Protein AF-A0A5N5WUT6-F1 (afdb_monomer)

pLDDT: mean 79.4, std 15.6, range [29.5, 95.75]

Nearest PDB structures (foldseek):
  4n2p-assembly1_A  TM=3.613E-01  e=1.767E+00  Pyrococcus horikoshii OT3
  5mgh-assembly1_A  TM=3.127E-01  e=1.189E+00  Homo sapiens
  7cp6-assembly2_B  TM=3.798E-01  e=1.270E+00  Aspergillus fumigatus Z5
  8rlj-assembly1_A  TM=2.261E-01  e=4.420E-01  Pseudomonas aeruginosa

Secondary structure (DSSP, 8-state):
----------------SSHHHHHHHHHIIIII-PPPTT-S---TT--S------EEEEEEESS-GGG--EEEEEEEE--S-HHHHHHHHHHHHHHHHS---TT--SEEEEEEETTTTEEEEEEEEPPPS--SSHHHHHHHHHHHHTSPP------

Sequence (155 aa):
MLNEVSRLLSGGAYLFDTWANTLDYGNWTSDVYEVGVNQRPSQPLFQDAVRTIWLVIGACNFDPVEDHAVGRFQRWSYRHDARDVGYILRDVYPAIRDSPREQGPSASLLLHRPDEKGIAIQFAFRMAEAIDSSDDAHESLRRVERQVSLKVISR

Mean predicted aligned error: 8.25 Å

Radius of gyration: 17.03 Å; Cα contacts (8 Å, |Δi|>4): 163; chains: 1; bounding box: 47×40×39 Å

Organism: NCBI:txid41062

Solvent-accessible surface area (backbone atoms only — not comparable to full-atom values): 9994 Å² total; per-residue (Å²): 137,83,81,82,78,84,76,88,80,87,88,84,87,84,88,65,96,44,72,66,58,47,50,51,52,51,47,40,62,70,78,67,59,73,79,54,96,88,66,67,73,93,53,85,83,67,80,75,90,85,85,83,84,67,45,78,68,42,75,49,71,75,45,64,74,92,48,54,68,44,78,49,78,50,75,49,74,63,85,71,63,50,71,63,49,57,53,53,51,52,70,45,39,62,62,64,71,69,50,90,55,100,80,56,57,26,24,43,35,38,31,40,29,59,92,76,32,33,39,35,39,39,34,24,22,56,63,56,90,66,78,90,48,73,65,40,55,51,48,36,51,51,56,60,65,69,52,80,72,86,72,82,80,83,125

Foldseek 3Di:
DDPPPDADDDDDDDDDPDPVVLVVVLCCVPPPDDDPPPRDDPDPRHPDDDDDDWDWLDKDFPADPVQFDDKDKDKDADDDQLVVVSVVQNVCVVVVVPPDFPQDFRMKTWTADRVRRMTMMMTTHGQDPDDPDPVSVVVSVVVVVPTDDPDDPDD

Structure (mmCIF, N/CA/C/O backbone):
data_AF-A0A5N5WUT6-F1
#
_entry.id   AF-A0A5N5WUT6-F1
#
loop_
_atom_site.group_PDB
_atom_site.id
_atom_site.type_symbol
_atom_site.label_atom_id
_atom_site.label_alt_id
_atom_site.label_comp_id
_atom_site.label_asym_id
_atom_site.label_entity_id
_atom_site.label_seq_id
_atom_site.pdbx_PDB_ins_code
_atom_site.Cartn_x
_atom_site.Cartn_y
_atom_site.Cartn_z
_atom_site.occupancy
_atom_site.B_iso_or_equiv
_atom_site.auth_seq_id
_atom_site.auth_comp_id
_atom_site.auth_asym_id
_atom_site.auth_atom_id
_atom_site.pdbx_PDB_model_num
ATOM 1 N N . MET A 1 1 ? -2.150 26.011 5.969 1.00 29.50 1 MET A N 1
ATOM 2 C CA . MET A 1 1 ? -1.310 25.648 4.810 1.00 29.50 1 MET A CA 1
ATOM 3 C C . MET A 1 1 ? -0.389 24.534 5.294 1.00 29.50 1 MET A C 1
ATOM 5 O O . MET A 1 1 ? 0.491 24.812 6.094 1.00 29.50 1 MET A O 1
ATOM 9 N N . LEU A 1 2 ? -0.699 23.268 4.998 1.00 31.69 2 LEU A N 1
ATOM 10 C CA . LEU A 1 2 ? 0.157 22.141 5.390 1.00 31.69 2 LEU A CA 1
ATOM 11 C C . LEU A 1 2 ? 1.148 21.922 4.245 1.00 31.69 2 LEU A C 1
ATOM 13 O O . LEU A 1 2 ? 0.723 21.598 3.141 1.00 31.69 2 LEU A O 1
ATOM 17 N N . ASN A 1 3 ? 2.438 22.155 4.491 1.00 31.47 3 ASN A N 1
ATOM 18 C CA . ASN A 1 3 ? 3.492 21.783 3.550 1.00 31.47 3 ASN A CA 1
ATOM 19 C C . ASN A 1 3 ? 3.557 20.249 3.502 1.00 31.47 3 ASN A C 1
ATOM 21 O O . ASN A 1 3 ? 4.009 19.623 4.461 1.00 31.47 3 ASN A O 1
ATOM 25 N N . GLU A 1 4 ? 3.081 19.638 2.415 1.00 47.34 4 GLU A N 1
ATOM 26 C CA . GLU A 1 4 ? 3.360 18.230 2.122 1.00 47.34 4 GLU A CA 1
ATOM 27 C C . GLU A 1 4 ? 4.856 18.104 1.808 1.00 47.34 4 GLU A C 1
ATOM 29 O O . GLU A 1 4 ? 5.318 18.471 0.731 1.00 47.34 4 GLU A O 1
ATOM 34 N N . VAL A 1 5 ? 5.638 17.609 2.768 1.00 53.62 5 VAL A N 1
ATOM 35 C CA . VAL A 1 5 ? 7.010 17.173 2.495 1.00 53.62 5 VAL A CA 1
ATOM 36 C C . VAL A 1 5 ? 6.913 15.792 1.854 1.00 53.62 5 VAL A C 1
ATOM 38 O O . VAL A 1 5 ? 6.770 14.789 2.558 1.00 53.62 5 VAL A O 1
ATOM 41 N N . SER A 1 6 ? 6.949 15.745 0.521 1.00 63.47 6 SER A N 1
ATOM 42 C CA . SER A 1 6 ? 7.122 14.490 -0.215 1.00 63.47 6 SER A CA 1
ATOM 43 C C . SER A 1 6 ? 8.478 13.890 0.157 1.00 63.47 6 SER A C 1
ATOM 45 O O . SER A 1 6 ? 9.495 14.586 0.158 1.00 63.47 6 SER A O 1
ATOM 47 N N . ARG A 1 7 ? 8.492 12.612 0.536 1.00 73.50 7 ARG A N 1
ATOM 48 C CA . ARG A 1 7 ? 9.720 11.859 0.804 1.00 73.50 7 ARG A CA 1
ATOM 49 C C . ARG A 1 7 ? 9.839 10.770 -0.244 1.00 73.50 7 ARG A C 1
ATOM 51 O O . ARG A 1 7 ? 8.913 9.979 -0.404 1.00 73.50 7 ARG A O 1
ATOM 58 N N . LEU A 1 8 ? 10.984 10.717 -0.912 1.00 74.38 8 LEU A N 1
ATOM 59 C CA . LEU A 1 8 ? 11.323 9.595 -1.775 1.00 74.38 8 LEU A CA 1
ATOM 60 C C . LEU A 1 8 ? 11.713 8.410 -0.895 1.00 74.38 8 LEU A C 1
ATOM 62 O O . LEU A 1 8 ? 12.535 8.541 0.011 1.00 74.38 8 LEU A O 1
ATOM 66 N N . LEU A 1 9 ? 11.097 7.264 -1.159 1.00 76.75 9 LEU A N 1
ATOM 67 C CA . LEU A 1 9 ? 11.392 5.992 -0.514 1.00 76.75 9 LEU A CA 1
ATOM 68 C C . LEU A 1 9 ? 11.699 4.974 -1.611 1.00 76.75 9 LEU A C 1
ATOM 70 O O . LEU A 1 9 ? 11.065 4.994 -2.664 1.00 76.75 9 LEU A O 1
ATOM 74 N N . SER A 1 10 ? 12.647 4.083 -1.343 1.00 78.69 10 SER A N 1
ATOM 75 C CA . SER A 1 10 ? 12.889 2.890 -2.150 1.00 78.69 10 SER A CA 1
ATOM 76 C C . SER A 1 10 ? 12.558 1.662 -1.311 1.00 78.69 10 SER A C 1
ATOM 78 O O . SER A 1 10 ? 12.827 1.636 -0.108 1.00 78.69 10 SER A O 1
ATOM 80 N N . GLY A 1 11 ? 11.924 0.668 -1.925 1.00 79.38 11 GLY A N 1
ATOM 81 C CA . GLY A 1 11 ? 11.446 -0.528 -1.244 1.00 79.38 11 GLY A CA 1
ATOM 82 C C . GLY A 1 11 ? 10.257 -1.155 -1.962 1.00 79.38 11 GLY A C 1
ATOM 83 O O . GLY A 1 11 ? 9.982 -0.846 -3.118 1.00 79.38 11 GLY A O 1
ATOM 84 N N . GLY A 1 12 ? 9.546 -2.030 -1.256 1.00 81.00 12 GLY A N 1
ATOM 85 C CA . GLY A 1 12 ? 8.368 -2.720 -1.774 1.00 81.00 12 GLY A CA 1
ATOM 86 C C . GLY A 1 12 ? 7.257 -2.807 -0.734 1.00 81.00 12 GLY A C 1
ATOM 87 O O . GLY A 1 12 ? 7.502 -2.688 0.468 1.00 81.00 12 GLY A O 1
ATOM 88 N N . ALA A 1 13 ? 6.036 -3.027 -1.212 1.00 85.06 13 ALA A N 1
ATOM 89 C CA . ALA A 1 13 ? 4.905 -3.433 -0.391 1.00 85.06 13 ALA A CA 1
ATOM 90 C C . ALA A 1 13 ? 4.601 -4.901 -0.694 1.00 85.06 13 ALA A C 1
ATOM 92 O O . ALA A 1 13 ? 4.519 -5.285 -1.859 1.00 85.06 13 ALA A O 1
ATOM 93 N N . TYR A 1 14 ? 4.443 -5.705 0.352 1.00 87.88 14 TYR A N 1
ATOM 94 C CA . TYR A 1 14 ? 4.203 -7.139 0.238 1.00 87.88 14 TYR A CA 1
ATOM 95 C C . TYR A 1 14 ? 2.831 -7.462 0.816 1.00 87.88 14 TYR A C 1
ATOM 97 O O . TYR A 1 14 ? 2.473 -6.976 1.891 1.00 87.88 14 TYR A O 1
ATOM 105 N N . LEU A 1 15 ? 2.060 -8.256 0.077 1.00 89.69 15 LEU A N 1
ATOM 106 C CA . LEU A 1 15 ? 0.753 -8.733 0.501 1.00 89.69 15 LEU A CA 1
ATOM 107 C C . LEU A 1 15 ? 0.892 -10.131 1.086 1.00 89.69 15 LEU A C 1
ATOM 109 O O . LEU A 1 15 ? 1.530 -10.999 0.496 1.00 89.69 15 LEU A O 1
ATOM 113 N N . PHE A 1 16 ? 0.251 -10.331 2.229 1.00 92.19 16 PHE A N 1
ATOM 114 C CA . PHE A 1 16 ? 0.192 -11.610 2.915 1.00 92.19 16 PHE A CA 1
ATOM 115 C C . PHE A 1 16 ? -1.268 -12.024 3.065 1.00 92.19 16 PHE A C 1
ATOM 117 O O . PHE A 1 16 ? -2.163 -11.189 3.205 1.00 92.19 16 PHE A O 1
ATOM 124 N N . ASP A 1 17 ? -1.492 -13.327 3.027 1.00 91.56 17 ASP A N 1
ATOM 125 C CA . ASP A 1 17 ? -2.793 -13.973 3.178 1.00 91.56 17 ASP A CA 1
ATOM 126 C C . ASP A 1 17 ? -3.297 -13.969 4.630 1.00 91.56 17 ASP A C 1
ATOM 128 O O . ASP A 1 17 ? -4.504 -13.943 4.873 1.00 91.56 17 ASP A O 1
ATOM 132 N N . THR A 1 18 ? -2.383 -13.968 5.604 1.00 92.38 18 THR A N 1
ATOM 133 C CA . THR A 1 18 ? -2.707 -13.998 7.031 1.00 92.38 18 THR A CA 1
ATOM 134 C C . THR A 1 18 ? -1.968 -12.923 7.818 1.00 92.38 18 THR A C 1
ATOM 136 O O . THR A 1 18 ? -0.832 -12.558 7.522 1.00 92.38 18 THR A O 1
ATOM 139 N N . TRP A 1 19 ? -2.605 -12.452 8.895 1.00 90.75 19 TRP A N 1
ATOM 140 C CA . TRP A 1 19 ? -1.982 -11.516 9.833 1.00 90.75 19 TRP A CA 1
ATOM 141 C C . TRP A 1 19 ? -0.723 -12.094 10.488 1.00 90.75 19 TRP A C 1
ATOM 143 O O . TRP A 1 19 ? 0.251 -11.374 10.687 1.00 90.75 19 TRP A O 1
ATOM 153 N N . ALA A 1 20 ? -0.727 -13.398 10.782 1.00 93.88 20 ALA A N 1
ATOM 154 C CA . ALA A 1 20 ? 0.423 -14.085 11.357 1.00 93.88 20 ALA A CA 1
ATOM 155 C C . ALA A 1 20 ? 1.644 -14.013 10.428 1.00 93.88 20 ALA A C 1
ATOM 157 O O . ALA A 1 20 ? 2.717 -13.633 10.885 1.00 93.88 20 ALA A O 1
ATOM 158 N N . ASN A 1 21 ? 1.463 -14.271 9.128 1.00 94.81 21 ASN A N 1
ATOM 159 C CA . ASN A 1 21 ? 2.540 -14.171 8.139 1.00 94.81 21 ASN A CA 1
ATOM 160 C C . ASN A 1 21 ? 3.071 -12.736 8.017 1.00 94.81 21 ASN A C 1
ATOM 162 O O . ASN A 1 21 ? 4.279 -12.527 7.926 1.00 94.81 21 ASN A O 1
ATOM 166 N N . THR A 1 22 ? 2.188 -11.736 8.086 1.00 92.81 22 THR A N 1
ATOM 167 C CA . THR A 1 22 ? 2.598 -10.326 8.098 1.00 92.81 22 THR A CA 1
ATOM 168 C C . THR A 1 22 ? 3.460 -9.983 9.313 1.00 92.81 22 THR A C 1
ATOM 170 O O . THR A 1 22 ? 4.469 -9.290 9.177 1.00 92.81 22 THR A O 1
ATOM 173 N N . LEU A 1 23 ? 3.067 -10.447 10.505 1.00 91.75 23 LEU A N 1
ATOM 174 C CA . LEU A 1 23 ? 3.825 -10.215 11.735 1.00 91.75 23 LEU A CA 1
ATOM 175 C C . LEU A 1 23 ? 5.170 -10.941 11.717 1.00 91.75 23 LEU A C 1
ATOM 177 O O . LEU A 1 23 ? 6.175 -10.345 12.095 1.00 91.75 23 LEU A O 1
ATOM 181 N N . ASP A 1 24 ? 5.195 -12.188 11.248 1.00 93.12 24 ASP A N 1
ATOM 182 C CA . ASP A 1 24 ? 6.419 -12.981 11.143 1.00 93.12 24 ASP A CA 1
ATOM 183 C C . ASP A 1 24 ? 7.425 -12.326 10.188 1.00 93.12 24 ASP A C 1
ATOM 185 O O . ASP A 1 24 ? 8.574 -12.085 10.558 1.00 93.12 24 ASP A O 1
ATOM 189 N N . TYR A 1 25 ? 6.973 -11.898 9.005 1.00 90.81 25 TYR A N 1
ATOM 190 C CA . TYR A 1 25 ? 7.821 -11.159 8.072 1.00 90.81 25 TYR A CA 1
ATOM 191 C C . TYR A 1 25 ? 8.273 -9.801 8.634 1.00 90.81 25 TYR A C 1
ATOM 193 O O . TYR A 1 25 ? 9.421 -9.386 8.448 1.00 90.81 25 TYR A O 1
ATOM 201 N N . GLY A 1 26 ? 7.393 -9.099 9.353 1.00 88.62 26 GLY A N 1
ATOM 202 C CA . GLY A 1 26 ? 7.724 -7.852 10.043 1.00 88.62 26 GLY A CA 1
ATOM 203 C C . GLY A 1 26 ? 8.832 -8.027 11.085 1.00 88.62 26 GLY A C 1
ATOM 204 O O . GLY A 1 26 ? 9.782 -7.242 11.102 1.00 88.62 26 GLY A O 1
ATOM 205 N N . ASN A 1 27 ? 8.741 -9.078 11.900 1.00 89.25 27 ASN A N 1
ATOM 206 C CA . ASN A 1 27 ? 9.753 -9.457 12.884 1.00 89.25 27 ASN A CA 1
ATOM 207 C C . ASN A 1 27 ? 11.063 -9.868 12.200 1.00 89.25 27 ASN A C 1
ATOM 209 O O . ASN A 1 27 ? 12.126 -9.335 12.511 1.00 89.25 27 ASN A O 1
ATOM 213 N N . TRP A 1 28 ? 10.993 -10.739 11.189 1.00 88.19 28 TRP A N 1
ATOM 214 C CA . TRP A 1 28 ? 12.172 -11.160 10.437 1.00 88.19 28 TRP A CA 1
ATOM 215 C C . TRP A 1 28 ? 12.906 -9.966 9.823 1.00 88.19 28 TRP A C 1
ATOM 217 O O . TRP A 1 28 ? 14.107 -9.809 10.024 1.00 88.19 28 TRP A O 1
ATOM 227 N N . THR A 1 29 ? 12.193 -9.073 9.132 1.00 83.19 29 THR A N 1
ATOM 228 C CA . THR A 1 29 ? 12.821 -7.900 8.510 1.00 83.19 29 THR A CA 1
ATOM 229 C C . THR A 1 29 ? 13.381 -6.904 9.521 1.00 83.19 29 THR A C 1
ATOM 231 O O . THR A 1 29 ? 14.303 -6.174 9.161 1.00 83.19 29 THR A O 1
ATOM 234 N N . SER A 1 30 ? 12.841 -6.834 10.741 1.00 82.44 30 SER A N 1
ATOM 235 C CA . SER A 1 30 ? 13.238 -5.841 11.749 1.00 82.44 30 SER A CA 1
ATOM 236 C C . SER A 1 30 ? 14.374 -6.309 12.646 1.00 82.44 30 SER A C 1
ATOM 238 O O . SER A 1 30 ? 15.281 -5.521 12.907 1.00 82.44 30 SER A O 1
ATOM 240 N N . ASP A 1 31 ? 14.335 -7.574 13.058 1.00 81.38 31 ASP A N 1
ATOM 241 C CA . ASP A 1 31 ? 15.152 -8.082 14.161 1.00 81.38 31 ASP A CA 1
ATOM 242 C C . ASP A 1 31 ? 16.120 -9.194 13.737 1.00 81.38 31 ASP A C 1
ATOM 244 O O . ASP A 1 31 ? 17.080 -9.474 14.450 1.00 81.38 31 ASP A O 1
ATOM 248 N N . VAL A 1 32 ? 15.886 -9.832 12.585 1.00 81.06 32 VAL A N 1
ATOM 249 C CA . VAL A 1 32 ? 16.673 -10.994 12.128 1.00 81.06 32 VAL A CA 1
ATOM 250 C C . VAL A 1 32 ? 17.468 -10.685 10.862 1.00 81.06 32 VAL A C 1
ATOM 252 O O . VAL A 1 32 ? 18.590 -11.158 10.693 1.00 81.06 32 VAL A O 1
ATOM 255 N N . TYR A 1 33 ? 16.888 -9.917 9.943 1.00 74.94 33 TYR A N 1
ATOM 256 C CA . TYR A 1 33 ? 17.490 -9.641 8.650 1.00 74.94 33 TYR A CA 1
ATOM 257 C C . TYR A 1 33 ? 18.601 -8.594 8.759 1.00 74.94 33 TYR A C 1
ATOM 259 O O . TYR A 1 33 ? 18.353 -7.398 8.932 1.00 74.94 33 TYR A O 1
ATOM 267 N N . GLU A 1 34 ? 19.836 -9.044 8.562 1.00 69.06 34 GLU A N 1
ATOM 268 C CA . GLU A 1 34 ? 21.005 -8.183 8.438 1.00 69.06 34 GLU A CA 1
ATOM 269 C C . GLU A 1 34 ? 21.382 -8.001 6.964 1.00 69.06 34 GLU A C 1
ATOM 271 O O . GLU A 1 34 ? 21.617 -8.961 6.228 1.00 69.06 34 GLU A O 1
ATOM 276 N N . VAL A 1 35 ? 21.484 -6.746 6.518 1.00 64.50 35 VAL A N 1
ATOM 277 C CA . VAL A 1 35 ? 22.086 -6.442 5.214 1.00 64.50 35 VAL A CA 1
ATOM 278 C C . VAL A 1 35 ? 23.596 -6.584 5.370 1.00 64.50 35 VAL A C 1
ATOM 280 O O . VAL A 1 35 ?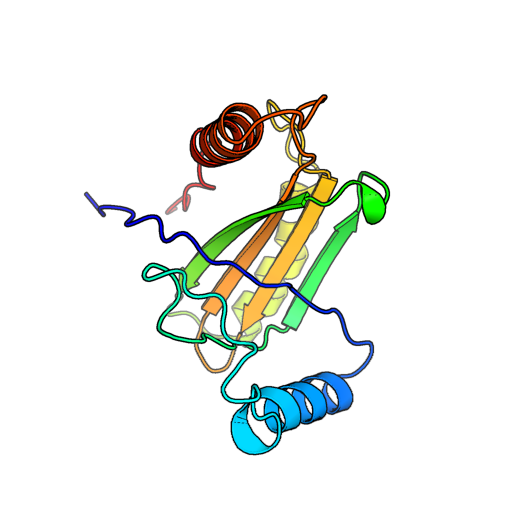 24.202 -5.823 6.126 1.00 64.50 35 VAL A O 1
ATOM 283 N N . GLY A 1 36 ? 24.209 -7.530 4.654 1.00 57.56 36 GLY A N 1
ATOM 284 C CA . GLY A 1 36 ? 25.662 -7.700 4.661 1.00 57.56 36 GLY A CA 1
ATOM 285 C C . GLY A 1 36 ? 26.389 -6.385 4.346 1.00 57.56 36 GLY A C 1
ATOM 286 O O . GLY A 1 36 ? 25.923 -5.590 3.528 1.00 57.56 36 GLY A O 1
ATOM 287 N N . VAL A 1 37 ? 27.547 -6.163 4.978 1.00 53.78 37 VAL A N 1
ATOM 288 C CA . VAL A 1 37 ? 28.319 -4.896 4.977 1.00 53.78 37 VAL A CA 1
ATOM 289 C C . VAL A 1 37 ? 28.619 -4.345 3.566 1.00 53.78 37 VAL A C 1
ATOM 291 O O . VAL A 1 37 ? 28.824 -3.148 3.402 1.00 53.78 37 VAL A O 1
ATOM 294 N N . ASN A 1 38 ? 28.550 -5.189 2.531 1.00 51.88 38 ASN A N 1
ATOM 295 C CA . ASN A 1 38 ? 28.829 -4.841 1.134 1.00 51.88 38 ASN A CA 1
ATOM 296 C C . ASN A 1 38 ? 27.579 -4.718 0.235 1.00 51.88 38 ASN A C 1
ATOM 298 O O . ASN A 1 38 ? 27.723 -4.606 -0.979 1.00 51.88 38 ASN A O 1
ATOM 302 N N . GLN A 1 39 ? 26.361 -4.786 0.789 1.00 53.28 39 GLN A N 1
ATOM 303 C CA . GLN A 1 39 ? 25.109 -4.813 0.011 1.00 53.28 39 GLN A CA 1
ATOM 304 C C . GLN A 1 39 ? 24.158 -3.645 0.284 1.00 53.28 39 GLN A C 1
ATOM 306 O O . GLN A 1 39 ? 23.113 -3.552 -0.361 1.00 53.28 39 GLN A O 1
ATOM 311 N N . ARG A 1 40 ? 24.494 -2.720 1.194 1.00 55.16 40 ARG A N 1
ATOM 312 C CA . ARG A 1 40 ? 23.756 -1.454 1.256 1.00 55.16 40 ARG A CA 1
ATOM 313 C C . ARG A 1 40 ? 24.099 -0.650 0.001 1.00 55.16 40 ARG A C 1
ATOM 315 O O . ARG A 1 40 ? 25.283 -0.385 -0.216 1.00 55.16 40 ARG A O 1
ATOM 322 N N . PRO A 1 41 ? 23.112 -0.244 -0.817 1.00 52.94 41 PRO A N 1
ATOM 323 C CA . PRO A 1 41 ? 23.366 0.714 -1.879 1.00 52.94 41 PRO A CA 1
ATOM 324 C C . PRO A 1 41 ? 24.069 1.923 -1.265 1.00 52.94 41 PRO A C 1
ATOM 326 O O . PRO A 1 41 ? 23.611 2.447 -0.250 1.00 52.94 41 PRO A O 1
ATOM 329 N N . SER A 1 42 ? 25.163 2.389 -1.865 1.00 55.03 42 SER A N 1
ATOM 330 C CA . SER A 1 42 ? 25.917 3.561 -1.398 1.00 55.03 42 SER A CA 1
ATOM 331 C C . SER A 1 42 ? 25.147 4.880 -1.578 1.00 55.03 42 SER A C 1
ATOM 333 O O . SER A 1 42 ? 25.756 5.942 -1.693 1.00 55.03 42 SER A O 1
ATOM 335 N N . GLN A 1 43 ? 23.816 4.823 -1.685 1.00 59.38 43 GLN A N 1
ATOM 336 C CA . GLN A 1 43 ? 22.952 5.957 -1.960 1.00 59.38 43 GLN A CA 1
ATOM 337 C C . GLN A 1 43 ? 22.689 6.734 -0.664 1.00 59.38 43 GLN A C 1
ATOM 339 O O . GLN A 1 43 ? 21.969 6.242 0.208 1.00 59.38 43 GLN A O 1
ATOM 344 N N . PRO A 1 44 ? 23.201 7.974 -0.535 1.00 59.44 44 PRO A N 1
ATOM 345 C CA . PRO A 1 44 ? 23.088 8.759 0.696 1.00 59.44 44 PRO A CA 1
ATOM 346 C C . PRO A 1 44 ? 21.648 9.130 1.073 1.00 59.44 44 PRO A C 1
ATOM 348 O O . PRO A 1 44 ? 21.419 9.579 2.192 1.00 59.44 44 PRO A O 1
ATOM 351 N N . LEU A 1 45 ? 20.700 8.976 0.142 1.00 60.81 45 LEU A N 1
ATOM 352 C CA . LEU A 1 45 ? 19.290 9.340 0.295 1.00 60.81 45 LEU A CA 1
ATOM 353 C C . LEU A 1 45 ? 18.476 8.323 1.116 1.00 60.81 45 LEU A C 1
ATOM 355 O O . LEU A 1 45 ? 17.436 8.690 1.654 1.00 60.81 45 LEU A O 1
ATOM 359 N N . PHE A 1 46 ? 18.936 7.073 1.246 1.00 67.62 46 PHE A N 1
ATOM 360 C CA . PHE A 1 46 ? 18.188 5.985 1.894 1.00 67.62 46 PHE A CA 1
ATOM 361 C C . PHE A 1 46 ? 18.932 5.454 3.126 1.00 67.62 46 PHE A C 1
ATOM 363 O O . PHE A 1 46 ? 19.388 4.314 3.163 1.00 67.62 46 PHE A O 1
ATOM 370 N N . GLN A 1 47 ? 19.102 6.323 4.123 1.00 63.97 47 GLN A N 1
ATOM 371 C CA . GLN A 1 47 ? 19.871 6.021 5.341 1.00 63.97 47 GLN A CA 1
ATOM 372 C C . GLN A 1 47 ? 19.053 5.212 6.358 1.00 63.97 47 GLN A C 1
ATOM 374 O O . GLN A 1 47 ? 19.586 4.309 7.005 1.00 63.97 47 GLN A O 1
ATOM 379 N N . ASP A 1 48 ? 17.751 5.499 6.437 1.00 70.81 48 ASP A N 1
ATOM 380 C CA . ASP A 1 48 ? 16.833 4.901 7.401 1.00 70.81 48 ASP A CA 1
ATOM 381 C C . ASP A 1 48 ? 15.867 3.931 6.719 1.00 70.81 48 ASP A C 1
ATOM 383 O O . ASP A 1 48 ? 15.237 4.252 5.708 1.00 70.81 48 ASP A O 1
ATOM 387 N N . ALA A 1 49 ? 15.701 2.750 7.314 1.00 73.94 49 ALA A N 1
ATOM 388 C CA . ALA A 1 49 ? 14.662 1.812 6.919 1.00 73.94 49 ALA A CA 1
ATOM 389 C C . ALA A 1 49 ? 13.379 2.106 7.706 1.00 73.94 49 ALA A C 1
ATOM 391 O O . ALA A 1 49 ? 13.378 2.094 8.936 1.00 73.94 49 ALA A O 1
ATOM 392 N N . VAL A 1 50 ? 12.272 2.326 6.996 1.00 78.44 50 VAL A N 1
ATOM 393 C CA . VAL A 1 50 ? 10.936 2.418 7.596 1.00 78.44 50 VAL A CA 1
ATOM 394 C C . VAL A 1 50 ? 10.168 1.152 7.255 1.00 78.44 50 VAL A C 1
ATOM 396 O O . VAL A 1 50 ? 10.068 0.775 6.089 1.00 78.44 50 VAL A O 1
ATOM 399 N N . ARG A 1 51 ? 9.601 0.509 8.276 1.00 82.50 51 ARG A N 1
ATOM 400 C CA . ARG A 1 51 ? 8.753 -0.677 8.133 1.00 82.50 51 ARG A CA 1
ATOM 401 C C . ARG A 1 51 ? 7.421 -0.402 8.808 1.00 82.50 51 ARG A C 1
ATOM 403 O O . ARG A 1 51 ? 7.384 0.051 9.948 1.00 82.50 51 ARG A O 1
ATOM 410 N N . THR A 1 52 ? 6.328 -0.643 8.095 1.00 87.50 52 THR A N 1
ATOM 411 C CA . THR A 1 52 ? 4.977 -0.444 8.627 1.00 87.50 52 THR A CA 1
ATOM 412 C C . THR A 1 52 ? 4.057 -1.537 8.133 1.00 87.50 52 THR A C 1
ATOM 414 O O . THR A 1 52 ? 4.023 -1.813 6.935 1.00 87.50 52 THR A O 1
ATOM 417 N N . ILE A 1 53 ? 3.278 -2.099 9.050 1.00 91.62 53 ILE A N 1
ATOM 418 C CA . ILE A 1 53 ? 2.261 -3.099 8.752 1.00 91.62 53 ILE A CA 1
ATOM 419 C C . ILE A 1 53 ? 0.903 -2.405 8.641 1.00 91.62 53 ILE A C 1
ATOM 421 O O . ILE A 1 53 ? 0.544 -1.581 9.484 1.00 91.62 53 ILE A O 1
ATOM 425 N N . TRP A 1 54 ? 0.150 -2.751 7.600 1.00 94.38 54 TRP A N 1
ATOM 426 C CA . TRP A 1 54 ? -1.170 -2.197 7.324 1.00 94.38 54 TRP A CA 1
ATOM 427 C C . TRP A 1 54 ? -2.175 -3.316 7.073 1.00 94.38 54 TRP A C 1
ATOM 429 O O . TRP A 1 54 ? -1.856 -4.310 6.424 1.00 94.38 54 TRP A O 1
ATOM 439 N N . LEU A 1 55 ? -3.406 -3.132 7.548 1.00 94.75 55 LEU A N 1
ATOM 440 C CA . LEU A 1 55 ? -4.537 -3.954 7.136 1.00 94.75 55 LEU A CA 1
ATOM 441 C C . LEU A 1 55 ? -5.030 -3.470 5.775 1.00 94.75 55 LEU A C 1
ATOM 443 O O . LEU A 1 55 ? -5.245 -2.271 5.581 1.00 94.75 55 LEU A O 1
ATOM 447 N N . VAL A 1 56 ? -5.248 -4.400 4.849 1.00 94.94 56 VAL A N 1
ATOM 448 C CA . VAL A 1 56 ? -5.850 -4.099 3.548 1.00 94.94 56 VAL A CA 1
ATOM 449 C C . VAL A 1 56 ? -7.364 -4.085 3.705 1.00 94.94 56 VAL A C 1
ATOM 451 O O . VAL A 1 56 ? -7.974 -5.094 4.051 1.00 94.94 56 VAL A O 1
ATOM 454 N N . ILE A 1 57 ? -7.973 -2.929 3.457 1.00 95.25 57 ILE A N 1
ATOM 455 C CA . ILE A 1 57 ? -9.432 -2.766 3.463 1.00 95.25 57 ILE A CA 1
ATOM 456 C C . ILE A 1 57 ? -10.013 -3.071 2.085 1.00 95.25 57 ILE A C 1
ATOM 458 O O . ILE A 1 57 ? -11.072 -3.683 1.978 1.00 95.25 57 ILE A O 1
ATOM 462 N N . GLY A 1 58 ? -9.303 -2.662 1.039 1.00 94.12 58 GLY A N 1
ATOM 463 C CA . GLY A 1 58 ? -9.656 -2.943 -0.342 1.00 94.12 58 GLY A CA 1
ATOM 464 C C . GLY A 1 58 ? -8.424 -2.851 -1.226 1.00 94.12 58 GLY A C 1
ATOM 465 O O . GLY A 1 58 ? -7.569 -1.993 -1.006 1.00 94.12 58 GLY A O 1
ATOM 466 N N . ALA A 1 59 ? -8.330 -3.741 -2.208 1.00 93.69 59 ALA A N 1
ATOM 467 C CA . ALA A 1 59 ? -7.255 -3.760 -3.187 1.00 93.69 59 ALA A CA 1
ATOM 468 C C . ALA A 1 59 ? -7.802 -4.122 -4.570 1.00 93.69 59 ALA A C 1
ATOM 470 O O . ALA A 1 59 ? -8.692 -4.966 -4.694 1.00 93.69 59 ALA A O 1
ATOM 471 N N . CYS A 1 60 ? -7.270 -3.478 -5.603 1.00 92.94 60 CYS A N 1
ATOM 472 C CA . CYS A 1 60 ? -7.627 -3.746 -6.986 1.00 92.94 60 CYS A CA 1
ATOM 473 C C . CYS A 1 60 ? -6.413 -3.491 -7.873 1.00 92.94 60 CYS A C 1
ATOM 475 O O . CYS A 1 60 ? -5.837 -2.400 -7.828 1.00 92.94 60 CYS A O 1
ATOM 477 N N . ASN A 1 61 ? -6.057 -4.502 -8.662 1.00 92.00 61 ASN A N 1
ATOM 478 C CA . ASN A 1 61 ? -5.114 -4.382 -9.763 1.00 92.00 61 ASN A CA 1
ATOM 479 C C . ASN A 1 61 ? -5.920 -4.099 -11.028 1.00 92.00 61 ASN A C 1
ATOM 481 O O . ASN A 1 61 ? -6.833 -4.854 -11.363 1.00 92.00 61 ASN A O 1
ATOM 485 N N . PHE A 1 62 ? -5.588 -3.003 -11.693 1.00 91.06 62 PHE A N 1
ATOM 486 C CA . PHE A 1 62 ? -6.153 -2.614 -12.980 1.00 91.06 62 PHE A CA 1
ATOM 487 C C . PHE A 1 62 ? -5.282 -3.122 -14.134 1.00 91.06 62 PHE A C 1
ATOM 489 O O . PHE A 1 62 ? -5.817 -3.502 -15.170 1.00 91.06 62 PHE A O 1
ATOM 496 N N . ASP A 1 63 ? -3.969 -3.210 -13.899 1.00 90.69 63 ASP A N 1
ATOM 497 C CA . ASP A 1 63 ? -2.978 -3.788 -14.806 1.00 90.69 63 ASP A CA 1
ATOM 498 C C . ASP A 1 63 ? -2.243 -4.970 -14.138 1.00 90.69 63 ASP A C 1
ATOM 500 O O . ASP A 1 63 ? -2.240 -5.069 -12.899 1.00 90.69 63 ASP A O 1
ATOM 504 N N . PRO A 1 64 ? -1.582 -5.841 -14.925 1.00 89.56 64 PRO A N 1
ATOM 505 C CA . PRO A 1 64 ? -0.705 -6.894 -14.414 1.00 89.56 64 PRO A CA 1
ATOM 506 C C . PRO A 1 64 ? 0.367 -6.365 -13.442 1.00 89.56 64 PRO A C 1
ATOM 508 O O . PRO A 1 64 ? 0.817 -5.224 -13.548 1.00 89.56 64 PRO A O 1
ATOM 511 N N . VAL A 1 65 ? 0.765 -7.183 -12.461 1.00 86.19 65 VAL A N 1
ATOM 512 C CA . VAL A 1 65 ? 1.679 -6.764 -11.374 1.00 86.19 65 VAL A CA 1
ATOM 513 C C . VAL A 1 65 ? 3.067 -6.400 -11.900 1.00 86.19 65 VAL A C 1
ATOM 515 O O . VAL A 1 65 ? 3.751 -5.561 -11.321 1.00 86.19 65 VAL A O 1
ATOM 518 N N . GLU A 1 66 ? 3.469 -6.982 -13.023 1.00 86.94 66 GLU A N 1
ATOM 519 C CA . GLU A 1 66 ? 4.752 -6.735 -13.682 1.00 86.94 66 GLU A CA 1
ATOM 520 C C . GLU A 1 66 ? 4.871 -5.286 -14.178 1.00 86.94 66 GLU A C 1
ATOM 522 O O . GLU A 1 66 ? 5.975 -4.768 -14.329 1.00 86.94 66 GLU A O 1
ATOM 527 N N . ASP A 1 67 ? 3.734 -4.614 -14.371 1.00 86.56 67 ASP A N 1
ATOM 528 C CA . ASP A 1 67 ? 3.668 -3.220 -14.790 1.00 86.56 67 ASP A CA 1
ATOM 529 C C . ASP A 1 67 ? 3.712 -2.238 -13.602 1.00 86.56 67 ASP A C 1
ATOM 531 O O . ASP A 1 67 ? 3.740 -1.022 -13.796 1.00 86.56 67 ASP A O 1
ATOM 535 N N . HIS A 1 68 ? 3.707 -2.721 -12.354 1.00 87.75 68 HIS A N 1
ATOM 536 C CA . HIS A 1 68 ? 3.667 -1.878 -11.154 1.00 87.75 68 HIS A CA 1
ATOM 537 C C . HIS A 1 68 ? 5.078 -1.421 -10.781 1.00 87.75 68 HIS A C 1
ATOM 539 O O . HIS A 1 68 ? 5.820 -2.144 -10.122 1.00 87.75 68 HIS A O 1
ATOM 545 N N . ALA A 1 69 ? 5.449 -0.198 -11.162 1.00 85.56 69 ALA A N 1
ATOM 546 C CA . ALA A 1 69 ? 6.839 0.248 -11.054 1.00 85.56 69 ALA A CA 1
ATOM 547 C C . ALA A 1 69 ? 7.059 1.449 -10.120 1.00 85.56 69 ALA A C 1
ATOM 549 O O . ALA A 1 69 ? 8.077 1.516 -9.434 1.00 85.56 69 ALA A O 1
ATOM 550 N N . VAL A 1 70 ? 6.115 2.394 -10.053 1.00 87.88 70 VAL A N 1
ATOM 551 C CA . VAL A 1 70 ? 6.230 3.588 -9.197 1.00 87.88 70 VAL A CA 1
ATOM 552 C C . VAL A 1 70 ? 5.070 3.648 -8.213 1.00 87.88 70 VAL A C 1
ATOM 554 O O . VAL A 1 70 ? 3.905 3.654 -8.605 1.00 87.88 70 VAL A O 1
ATOM 557 N N . GLY A 1 71 ? 5.386 3.714 -6.920 1.00 88.38 71 GLY A N 1
ATOM 558 C CA . GLY A 1 71 ? 4.398 3.822 -5.851 1.00 88.38 71 GLY A CA 1
ATOM 559 C C . GLY A 1 71 ? 4.150 5.267 -5.417 1.00 88.38 71 GLY A C 1
ATOM 560 O O . GLY A 1 71 ? 5.095 6.007 -5.154 1.00 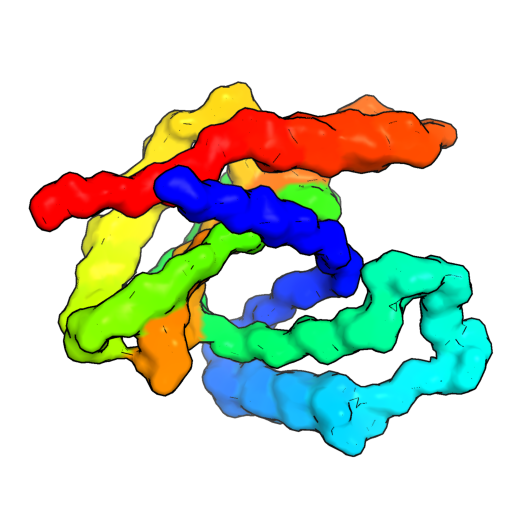88.38 71 GLY A O 1
ATOM 561 N N . ARG A 1 72 ? 2.882 5.654 -5.239 1.00 88.56 72 ARG A N 1
ATOM 562 C CA . ARG A 1 72 ? 2.503 6.839 -4.454 1.00 88.56 72 ARG A CA 1
ATOM 563 C C . ARG A 1 72 ? 1.769 6.413 -3.202 1.00 88.56 72 ARG A C 1
ATOM 565 O O . ARG A 1 72 ? 0.665 5.877 -3.276 1.00 88.56 72 ARG A O 1
ATOM 572 N N . PHE A 1 73 ? 2.366 6.715 -2.059 1.00 88.75 73 PHE A N 1
ATOM 573 C CA . PHE A 1 73 ? 1.802 6.420 -0.753 1.00 88.75 73 PHE A CA 1
ATOM 574 C C . PHE A 1 73 ? 1.332 7.710 -0.082 1.00 88.75 73 PHE A C 1
ATOM 576 O O . PHE A 1 73 ? 2.134 8.599 0.201 1.00 88.75 73 PHE A O 1
ATOM 583 N N . GLN A 1 74 ? 0.029 7.825 0.163 1.00 89.25 74 GLN A N 1
ATOM 584 C CA . GLN A 1 74 ? -0.564 8.945 0.898 1.00 89.25 74 GLN A CA 1
ATOM 585 C C . GLN A 1 74 ? -1.127 8.412 2.212 1.00 89.25 74 GLN A C 1
ATOM 587 O O . GLN A 1 74 ? -1.743 7.348 2.231 1.00 89.25 74 GLN A O 1
ATOM 592 N N . ARG A 1 75 ? -0.918 9.135 3.315 1.00 90.69 75 ARG A N 1
ATOM 593 C CA . ARG A 1 75 ? -1.369 8.708 4.644 1.00 90.69 75 ARG A CA 1
ATOM 594 C C . ARG A 1 75 ? -1.937 9.862 5.451 1.00 90.69 75 ARG A C 1
ATOM 596 O O . ARG A 1 75 ? -1.428 10.979 5.391 1.00 90.69 75 ARG A O 1
ATOM 603 N N . TRP A 1 76 ? -2.926 9.552 6.276 1.00 91.00 76 TRP A N 1
ATOM 604 C CA . TRP A 1 76 ? -3.569 10.483 7.194 1.00 91.00 76 TRP A CA 1
ATOM 605 C C . TRP A 1 76 ? -3.775 9.817 8.554 1.00 91.00 76 TRP A C 1
ATOM 607 O O . TRP A 1 76 ? -3.785 8.591 8.671 1.00 91.00 76 TRP A O 1
ATOM 617 N N . SER A 1 77 ? -3.941 10.632 9.590 1.00 91.44 77 SER A N 1
ATOM 618 C CA . SER A 1 77 ? -4.380 10.177 10.906 1.00 91.44 77 SER A CA 1
ATOM 619 C C . SER A 1 77 ? -5.798 10.661 11.187 1.00 91.44 77 SER A C 1
ATOM 621 O O . SER A 1 77 ? -6.232 11.694 10.674 1.00 91.44 77 SER A O 1
ATOM 623 N N . TYR A 1 78 ? -6.529 9.918 12.011 1.00 88.94 78 TYR A N 1
ATOM 624 C CA . TYR A 1 78 ? -7.873 10.288 12.448 1.00 88.94 78 TYR A CA 1
ATOM 625 C C . TYR A 1 78 ? -7.981 10.305 13.975 1.00 88.94 78 TYR A C 1
ATOM 627 O O . TYR A 1 78 ? -7.148 9.756 14.693 1.00 88.94 78 TYR A O 1
ATOM 635 N N . ARG A 1 79 ? -9.024 10.969 14.488 1.00 88.31 79 ARG A N 1
ATOM 636 C CA . ARG A 1 79 ? -9.299 11.058 15.935 1.00 88.31 79 ARG A CA 1
ATOM 637 C C . ARG A 1 79 ? -10.452 10.163 16.402 1.00 88.31 79 ARG A C 1
ATOM 639 O O . ARG A 1 79 ? -10.439 9.763 17.565 1.00 88.31 79 ARG A O 1
ATOM 646 N N . HIS A 1 80 ? -11.375 9.833 15.497 1.00 82.94 80 HIS A N 1
ATOM 647 C CA . HIS A 1 80 ? -12.554 8.982 15.707 1.00 82.94 80 HIS A CA 1
ATOM 648 C C . HIS A 1 80 ? -12.228 7.572 16.241 1.00 82.94 80 HIS A C 1
ATOM 650 O O . HIS A 1 80 ? -11.058 7.174 16.304 1.00 82.94 80 HIS A O 1
ATOM 656 N N . ASP A 1 81 ? -13.266 6.827 16.635 1.00 81.62 81 ASP A N 1
ATOM 657 C CA . ASP A 1 81 ? -13.143 5.417 17.013 1.00 81.62 81 ASP A CA 1
ATOM 658 C C . ASP A 1 81 ? -12.687 4.571 15.815 1.00 81.62 81 ASP A C 1
ATOM 660 O O . ASP A 1 81 ? -13.136 4.756 14.683 1.00 81.62 81 ASP A O 1
ATOM 664 N N . ALA A 1 82 ? -11.754 3.651 16.053 1.00 76.69 82 ALA A N 1
ATOM 665 C CA . ALA A 1 82 ? -11.157 2.856 14.990 1.00 76.69 82 ALA A CA 1
ATOM 666 C C . ALA A 1 82 ? -12.132 1.855 14.351 1.00 76.69 82 ALA A C 1
ATOM 668 O O . ALA A 1 82 ? -11.984 1.558 13.162 1.00 76.69 82 ALA A O 1
ATOM 669 N N . ARG A 1 83 ? -13.119 1.343 15.103 1.00 76.31 83 ARG A N 1
ATOM 670 C CA . ARG A 1 83 ? -14.123 0.405 14.576 1.00 76.31 83 ARG A CA 1
ATOM 671 C C . ARG A 1 83 ? -15.014 1.091 13.553 1.00 76.31 83 ARG A C 1
ATOM 673 O O . ARG A 1 83 ? -15.195 0.553 12.464 1.00 76.31 83 ARG A O 1
ATOM 680 N N . ASP A 1 84 ? -15.478 2.295 13.868 1.00 85.31 84 ASP A N 1
ATOM 681 C CA . ASP A 1 84 ? -16.330 3.084 12.976 1.00 85.31 84 ASP A CA 1
ATOM 682 C C . ASP A 1 84 ? -15.588 3.445 11.686 1.00 85.31 84 ASP A C 1
ATOM 684 O O . ASP A 1 84 ? -16.124 3.304 10.587 1.00 85.31 84 ASP A O 1
ATOM 688 N N . VAL A 1 85 ? -14.306 3.812 11.796 1.00 89.44 85 VAL A N 1
ATOM 689 C CA . VAL A 1 85 ? -13.466 4.100 10.625 1.00 89.44 85 VAL A CA 1
ATOM 690 C C . VAL A 1 85 ? -13.320 2.881 9.715 1.00 89.44 85 VAL A C 1
ATOM 692 O O . VAL A 1 85 ? -13.421 3.026 8.501 1.00 89.44 85 VAL A O 1
ATOM 695 N N . GLY A 1 86 ? -13.133 1.679 10.264 1.00 89.56 86 GLY A N 1
ATOM 696 C CA . GLY A 1 86 ? -13.010 0.464 9.453 1.00 89.56 86 GLY A CA 1
ATOM 697 C C . GLY A 1 86 ? -14.236 0.199 8.568 1.00 89.56 86 GLY A C 1
ATOM 698 O O . GLY A 1 86 ? -14.078 -0.213 7.419 1.00 89.56 86 GLY A O 1
ATOM 699 N N . TYR A 1 87 ? -15.449 0.456 9.067 1.00 91.00 87 TYR A N 1
ATOM 700 C CA . TYR A 1 87 ? -16.675 0.353 8.265 1.00 91.00 87 TYR A CA 1
ATOM 701 C C . TYR A 1 87 ? -16.750 1.441 7.194 1.00 91.00 87 TYR A C 1
ATOM 703 O O . TYR A 1 87 ? -16.923 1.125 6.021 1.00 91.00 87 TYR A O 1
ATOM 711 N N . ILE A 1 88 ? -16.495 2.697 7.571 1.00 92.50 88 ILE A N 1
ATOM 712 C CA . ILE A 1 88 ? -16.506 3.834 6.638 1.00 92.50 88 ILE A CA 1
ATOM 713 C C . ILE A 1 88 ? -15.534 3.607 5.472 1.00 92.50 88 ILE A C 1
ATOM 715 O O . ILE A 1 88 ? -15.864 3.884 4.321 1.00 92.50 88 ILE A O 1
ATOM 719 N N . LEU A 1 89 ? -14.333 3.092 5.752 1.00 93.56 89 LEU A N 1
ATOM 720 C CA . LEU A 1 89 ? -13.332 2.822 4.720 1.00 93.56 89 LEU A CA 1
ATOM 721 C C . LEU A 1 89 ? -13.794 1.747 3.730 1.00 93.56 89 LEU A C 1
ATOM 723 O O . LEU A 1 89 ? -13.547 1.895 2.534 1.00 93.56 89 LEU A O 1
ATOM 727 N N . ARG A 1 90 ? -14.473 0.690 4.199 1.00 93.94 90 ARG A N 1
ATOM 728 C CA . ARG A 1 90 ? -15.043 -0.340 3.313 1.00 93.94 90 ARG A CA 1
ATOM 729 C C . ARG A 1 90 ? -16.119 0.243 2.405 1.00 93.94 90 ARG A C 1
ATOM 731 O O . ARG A 1 90 ? -16.104 -0.040 1.212 1.00 93.94 90 ARG A O 1
ATOM 738 N N . ASP A 1 91 ? -16.982 1.094 2.950 1.00 93.44 91 ASP A N 1
ATOM 739 C CA . ASP A 1 91 ? -18.077 1.717 2.200 1.00 93.44 91 ASP A CA 1
ATOM 740 C C . ASP A 1 91 ? -17.571 2.721 1.155 1.00 93.44 91 ASP A C 1
ATOM 742 O O . ASP A 1 91 ? -18.127 2.838 0.064 1.00 93.44 91 ASP A O 1
ATOM 746 N N . VAL A 1 92 ? -16.484 3.435 1.461 1.00 91.62 92 VAL A N 1
ATOM 747 C CA . VAL A 1 92 ? -15.875 4.425 0.559 1.00 91.62 92 VAL A CA 1
ATOM 748 C C . VAL A 1 92 ? -14.988 3.790 -0.514 1.00 91.62 92 VAL A C 1
ATOM 750 O O . VAL A 1 92 ? -14.819 4.378 -1.586 1.00 91.62 92 VAL A O 1
ATOM 753 N N . TYR A 1 93 ? -14.417 2.607 -0.269 1.00 93.25 93 TYR A N 1
ATOM 754 C CA . TYR A 1 93 ? -13.444 2.007 -1.183 1.00 93.25 93 TYR A CA 1
ATOM 755 C C . TYR A 1 93 ? -13.935 1.864 -2.637 1.00 93.25 93 TYR A C 1
ATOM 757 O O . TYR A 1 93 ? -13.178 2.255 -3.528 1.00 93.25 93 TYR A O 1
ATOM 765 N N . PRO A 1 94 ? -15.168 1.400 -2.928 1.00 92.12 94 PRO A N 1
ATOM 766 C CA . PRO A 1 94 ? -15.662 1.320 -4.303 1.00 92.12 94 PRO A CA 1
ATOM 767 C C . PRO A 1 94 ? -15.606 2.663 -5.040 1.00 92.12 94 PRO A C 1
ATOM 769 O O . PRO A 1 94 ? -15.136 2.722 -6.169 1.00 92.12 94 PRO A O 1
ATOM 772 N N . ALA A 1 95 ? -15.977 3.763 -4.378 1.00 89.06 95 ALA A N 1
ATOM 773 C CA . ALA A 1 95 ? -15.913 5.095 -4.977 1.00 89.06 95 ALA A CA 1
ATOM 774 C C . ALA A 1 95 ? -14.467 5.548 -5.254 1.00 89.06 95 ALA A C 1
ATOM 776 O O . ALA A 1 95 ? -14.211 6.238 -6.238 1.00 89.06 95 ALA A O 1
ATOM 777 N N . ILE A 1 96 ? -13.511 5.148 -4.408 1.00 86.81 96 ILE A N 1
ATOM 778 C CA . ILE A 1 96 ? -12.079 5.406 -4.624 1.00 86.81 96 ILE A CA 1
ATOM 779 C C . ILE A 1 96 ? -11.530 4.571 -5.786 1.00 86.81 96 ILE A C 1
ATOM 781 O O . ILE A 1 96 ? -10.719 5.077 -6.567 1.00 86.81 96 ILE A O 1
ATOM 785 N N . ARG A 1 97 ? -11.934 3.299 -5.872 1.00 88.75 97 ARG A N 1
ATOM 786 C CA . ARG A 1 97 ? -11.550 2.368 -6.940 1.00 88.75 97 ARG A CA 1
ATOM 787 C C . ARG A 1 97 ? -12.060 2.861 -8.293 1.00 88.75 97 ARG A C 1
ATOM 789 O O . ARG A 1 97 ? -11.298 2.874 -9.251 1.00 88.75 97 ARG A O 1
ATOM 796 N N . ASP A 1 98 ? -13.312 3.310 -8.338 1.00 86.06 98 ASP A N 1
ATOM 797 C CA . ASP A 1 98 ? -14.010 3.683 -9.573 1.00 86.06 98 ASP A CA 1
ATOM 798 C C . ASP A 1 98 ? -13.794 5.159 -9.965 1.00 86.06 98 ASP A C 1
ATOM 800 O O . ASP A 1 98 ? -14.304 5.619 -10.987 1.00 86.06 98 ASP A O 1
ATOM 804 N N . SER A 1 99 ? -13.044 5.931 -9.168 1.00 79.50 99 SER A N 1
ATOM 805 C CA . SER A 1 99 ? -12.783 7.342 -9.458 1.00 79.50 99 SER A CA 1
ATOM 806 C C . SER A 1 99 ? -11.970 7.488 -10.758 1.00 79.50 99 SER A C 1
ATOM 808 O O . SER A 1 99 ? -10.890 6.890 -10.846 1.00 79.50 99 SER A O 1
ATOM 810 N N . PRO A 1 100 ? -12.398 8.317 -11.727 1.00 62.31 100 PRO A N 1
ATOM 811 C CA . PRO A 1 100 ? -11.618 8.581 -12.932 1.00 62.31 100 PRO A CA 1
ATOM 812 C C . PRO A 1 100 ? -10.315 9.313 -12.581 1.00 62.31 100 PRO A C 1
ATOM 814 O O . PRO A 1 100 ? -10.315 10.260 -11.793 1.00 62.31 100 PRO A O 1
ATOM 817 N N . ARG A 1 101 ? -9.189 8.867 -13.151 1.00 69.06 101 ARG A N 1
ATOM 818 C CA . ARG A 1 101 ? -7.849 9.416 -12.885 1.00 69.06 101 ARG A CA 1
ATOM 819 C C . ARG A 1 101 ? -7.147 9.734 -14.198 1.00 69.06 101 ARG A C 1
ATOM 821 O O . ARG A 1 101 ? -7.059 8.870 -15.062 1.00 69.06 101 ARG A O 1
ATOM 828 N N . GLU A 1 102 ? -6.620 10.954 -14.313 1.00 58.62 102 GLU A N 1
ATOM 829 C CA . GLU A 1 102 ? -6.029 11.513 -15.545 1.00 58.62 102 GLU A CA 1
ATOM 830 C C . GLU A 1 102 ? -4.885 10.668 -16.130 1.00 58.62 102 GLU A C 1
ATOM 832 O O . GLU A 1 102 ? -4.621 10.736 -17.326 1.00 58.62 102 GLU A O 1
ATOM 837 N N . GLN A 1 103 ? -4.212 9.864 -15.302 1.00 62.75 103 GLN A N 1
ATOM 838 C CA . GLN A 1 103 ? -3.152 8.939 -15.722 1.00 62.75 103 GLN A CA 1
ATOM 839 C C . GLN A 1 103 ? -3.249 7.595 -14.988 1.00 62.75 103 GLN A C 1
ATOM 841 O O . GLN A 1 103 ? -2.223 7.061 -14.585 1.00 62.75 103 GLN A O 1
ATOM 846 N N . GLY A 1 104 ? -4.485 7.131 -14.748 1.00 78.06 104 GLY A N 1
ATOM 847 C CA . GLY A 1 104 ? -4.875 5.803 -14.244 1.00 78.06 104 GLY A CA 1
ATOM 848 C C . GLY A 1 104 ? -3.807 4.973 -13.505 1.00 78.06 104 GLY A C 1
ATOM 849 O O . GLY A 1 104 ? -2.878 4.484 -14.138 1.00 78.06 104 GLY A O 1
ATOM 850 N N . PRO A 1 105 ? -3.929 4.740 -12.189 1.00 87.25 105 PRO A N 1
ATOM 851 C CA . PRO A 1 105 ? -3.034 3.835 -11.491 1.00 87.25 105 PRO A CA 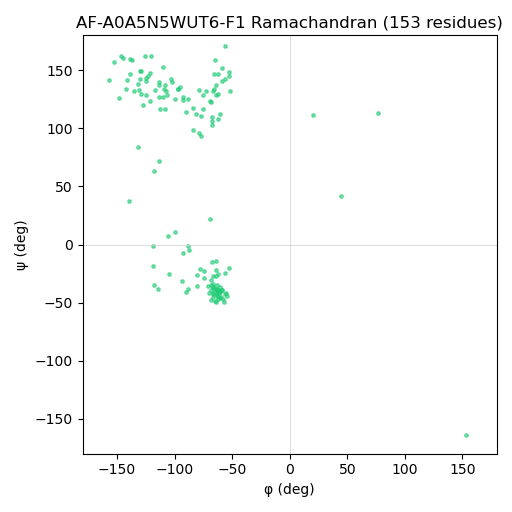1
ATOM 852 C C . PRO A 1 105 ? -3.239 2.402 -11.992 1.00 87.25 105 PRO A C 1
ATOM 854 O O . PRO A 1 105 ? -4.361 1.990 -12.267 1.00 87.25 105 PRO A O 1
ATOM 857 N N . SER A 1 106 ? -2.158 1.634 -12.014 1.00 90.38 106 SER A N 1
ATOM 858 C CA . SER A 1 106 ? -2.138 0.196 -12.292 1.00 90.38 106 SER A CA 1
ATOM 859 C C . SER A 1 106 ? -2.657 -0.634 -11.122 1.00 90.38 106 SER A C 1
ATOM 861 O O . SER A 1 106 ? -3.136 -1.748 -11.315 1.00 90.38 106 SER A O 1
ATOM 863 N N . ALA A 1 107 ? -2.611 -0.087 -9.905 1.00 91.94 107 ALA A N 1
ATOM 864 C CA . ALA A 1 107 ? -3.273 -0.666 -8.743 1.00 91.94 107 ALA A CA 1
ATOM 865 C C . ALA A 1 107 ? -3.653 0.385 -7.700 1.00 91.94 107 ALA A C 1
ATOM 867 O O . ALA A 1 107 ? -3.046 1.456 -7.611 1.00 91.94 107 ALA A O 1
ATOM 868 N N . SER A 1 108 ? -4.639 0.050 -6.869 1.00 92.62 108 SER A N 1
ATOM 869 C CA . SER A 1 108 ? -5.035 0.841 -5.703 1.00 92.62 108 SER A CA 1
ATOM 870 C C . SER A 1 108 ? -5.251 -0.042 -4.480 1.00 92.62 108 SER A C 1
ATOM 872 O O . SER A 1 108 ? -5.945 -1.056 -4.557 1.00 92.62 108 SER A O 1
ATOM 874 N N . LEU A 1 109 ? -4.674 0.356 -3.346 1.00 94.44 109 LEU A N 1
ATOM 875 C CA . LEU A 1 109 ? -4.841 -0.310 -2.059 1.00 94.44 109 LEU A CA 1
ATOM 876 C C . LEU A 1 109 ? -5.265 0.715 -1.009 1.00 94.44 109 LEU A C 1
ATOM 878 O O . LEU A 1 109 ? -4.527 1.663 -0.744 1.00 94.44 109 LEU A O 1
ATOM 882 N N . LEU A 1 110 ? -6.430 0.513 -0.394 1.00 95.62 110 LEU A N 1
ATOM 883 C CA . LEU A 1 110 ? -6.873 1.262 0.779 1.00 95.62 110 LEU A CA 1
ATOM 884 C C . LEU A 1 110 ? -6.459 0.514 2.044 1.00 95.62 110 LEU A C 1
ATOM 886 O O . LEU A 1 110 ? -6.763 -0.668 2.216 1.00 95.62 110 LEU A O 1
ATOM 890 N N . LEU A 1 111 ? -5.775 1.226 2.929 1.00 95.75 111 LEU A N 1
ATOM 891 C CA . LEU A 1 111 ? -5.034 0.666 4.045 1.00 95.75 111 LEU A CA 1
ATOM 892 C C . LEU A 1 111 ? -5.492 1.286 5.365 1.00 95.75 111 LEU A C 1
ATOM 894 O O . LE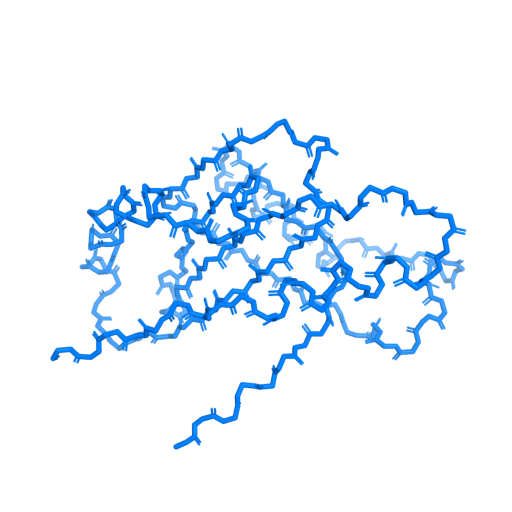U A 1 111 ? -5.723 2.495 5.462 1.00 95.75 111 LEU A O 1
ATOM 898 N N . HIS A 1 112 ? -5.574 0.461 6.405 1.00 95.31 112 HIS A N 1
ATOM 899 C CA . HIS A 1 112 ? -5.978 0.871 7.746 1.00 95.31 112 HIS A CA 1
ATOM 900 C C . HIS A 1 112 ? -5.007 0.334 8.791 1.00 95.31 112 HIS A C 1
ATOM 902 O O . HIS A 1 112 ? -4.564 -0.810 8.729 1.00 95.31 112 HIS A O 1
ATOM 908 N N . ARG A 1 113 ? -4.672 1.170 9.769 1.00 93.75 113 ARG A N 1
ATOM 909 C CA . ARG A 1 113 ? -3.846 0.803 10.917 1.00 93.75 113 ARG A CA 1
ATOM 910 C C . ARG A 1 113 ? -4.545 1.297 12.183 1.00 93.75 113 ARG A C 1
ATOM 912 O O . ARG A 1 113 ? -4.275 2.420 12.619 1.00 93.75 113 ARG A O 1
ATOM 919 N N . PRO A 1 114 ? -5.499 0.512 12.715 1.00 91.81 114 PRO A N 1
ATOM 920 C CA . PRO A 1 114 ? -6.420 0.965 13.754 1.00 91.81 114 PRO A CA 1
ATOM 921 C C . PRO A 1 114 ? -5.705 1.396 15.036 1.00 91.81 114 PRO A C 1
ATOM 923 O O . PRO A 1 114 ? -6.051 2.441 15.587 1.00 91.81 114 PRO A O 1
ATOM 926 N N . ASP A 1 115 ? -4.675 0.654 15.447 1.00 90.44 115 ASP A N 1
ATOM 927 C CA . ASP A 1 115 ? -3.930 0.898 16.691 1.00 90.44 115 ASP A CA 1
ATOM 928 C C . ASP A 1 115 ? -3.220 2.258 16.690 1.00 90.44 115 ASP A C 1
ATOM 930 O O . ASP A 1 115 ? -3.177 2.958 17.698 1.00 90.44 115 ASP A O 1
ATOM 934 N N . GLU A 1 116 ? -2.736 2.685 15.523 1.00 90.69 116 GLU A N 1
ATOM 935 C CA . GLU A 1 116 ? -2.072 3.980 15.337 1.00 90.69 116 GLU A CA 1
ATOM 936 C C . GLU A 1 116 ? -3.002 5.044 14.733 1.00 90.69 116 GLU A C 1
ATOM 938 O O . GLU A 1 116 ? -2.540 6.101 14.293 1.00 90.69 116 GLU A O 1
ATOM 943 N N . LYS A 1 117 ? -4.310 4.759 14.667 1.00 92.50 117 LYS A N 1
ATOM 944 C CA . LYS A 1 117 ? -5.339 5.597 14.031 1.00 92.50 117 LYS A CA 1
ATOM 945 C C . LYS A 1 117 ? -4.918 6.141 12.662 1.00 92.50 117 LYS A C 1
ATOM 947 O O . LYS A 1 117 ? -5.128 7.314 12.340 1.00 92.50 117 LYS A O 1
ATOM 952 N N . GLY A 1 118 ? -4.279 5.283 11.872 1.00 94.06 118 GLY A N 1
ATOM 953 C CA . GLY A 1 118 ? -3.741 5.614 10.562 1.00 94.06 118 GLY A CA 1
ATOM 954 C C . GLY A 1 118 ? -4.633 5.101 9.444 1.00 94.06 118 GLY A C 1
ATOM 955 O O . GLY A 1 118 ? -5.116 3.972 9.495 1.00 94.06 118 GLY A O 1
ATOM 956 N N . ILE A 1 119 ? -4.791 5.908 8.405 1.00 95.06 119 ILE A N 1
ATOM 957 C CA . ILE A 1 119 ? -5.333 5.489 7.113 1.00 95.06 119 ILE A CA 1
ATOM 958 C C . ILE A 1 119 ? -4.311 5.807 6.036 1.00 95.06 119 ILE A C 1
ATOM 960 O O . ILE A 1 119 ? -3.598 6.809 6.125 1.00 95.06 119 ILE A O 1
ATOM 964 N N . ALA A 1 120 ? -4.232 4.965 5.023 1.00 93.75 120 ALA A N 1
ATOM 965 C CA . ALA A 1 120 ? -3.371 5.224 3.890 1.00 93.75 120 ALA A CA 1
ATOM 966 C C . ALA A 1 120 ? -3.997 4.720 2.601 1.00 93.75 120 ALA A C 1
ATOM 968 O O . ALA A 1 120 ? -4.889 3.874 2.599 1.00 93.75 120 ALA A O 1
ATOM 969 N N . ILE A 1 121 ? -3.508 5.257 1.497 1.00 92.44 121 ILE A N 1
ATOM 970 C CA . ILE A 1 121 ? -3.769 4.730 0.175 1.00 92.44 121 ILE A CA 1
ATOM 971 C C . ILE A 1 121 ? -2.453 4.598 -0.571 1.00 92.44 121 ILE A C 1
ATOM 973 O O . ILE A 1 121 ? -1.623 5.513 -0.575 1.00 92.44 121 ILE A O 1
ATOM 977 N N . GLN A 1 122 ? -2.275 3.442 -1.190 1.00 91.94 122 GLN A N 1
ATOM 978 C CA . GLN A 1 122 ? -1.167 3.179 -2.084 1.00 91.94 122 GLN A CA 1
ATOM 979 C C . GLN A 1 122 ? -1.701 3.068 -3.504 1.00 91.94 122 GLN A C 1
ATOM 981 O O . GLN A 1 122 ? -2.606 2.281 -3.777 1.00 91.94 122 GLN A O 1
ATOM 986 N N . PHE A 1 123 ? -1.116 3.852 -4.399 1.00 91.06 123 PHE A N 1
ATOM 987 C CA . PHE A 1 123 ? -1.286 3.691 -5.834 1.00 91.06 123 PHE A CA 1
ATOM 988 C C . PHE A 1 123 ? 0.003 3.155 -6.432 1.00 91.06 123 PHE A C 1
ATOM 990 O O . PHE A 1 123 ? 1.079 3.639 -6.078 1.00 91.06 123 PHE A O 1
ATOM 997 N N . ALA A 1 124 ? -0.113 2.190 -7.337 1.00 91.00 124 ALA A N 1
ATOM 998 C CA . ALA A 1 124 ? 0.978 1.786 -8.211 1.00 91.00 124 ALA A CA 1
ATOM 999 C C . ALA A 1 124 ? 0.738 2.359 -9.605 1.00 91.00 124 ALA A C 1
ATOM 1001 O O . ALA A 1 124 ? -0.402 2.411 -10.064 1.00 91.00 124 ALA A O 1
ATOM 1002 N N . PHE A 1 125 ? 1.803 2.781 -10.270 1.00 8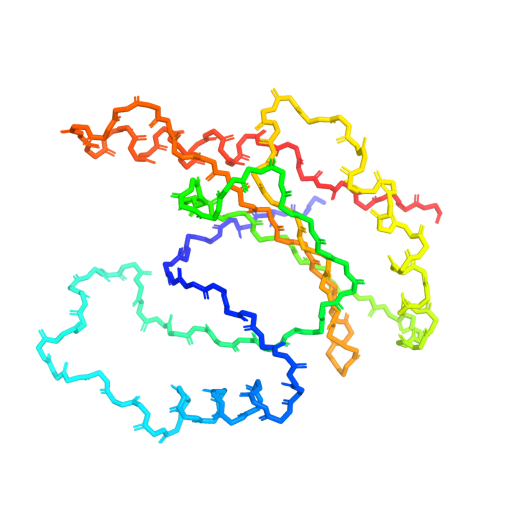9.38 125 PHE A N 1
ATOM 1003 C CA . PHE A 1 125 ? 1.776 3.304 -11.627 1.00 89.38 125 PHE A CA 1
ATOM 1004 C C . PHE A 1 125 ? 2.820 2.586 -12.473 1.00 89.38 125 PHE A C 1
ATOM 1006 O O . PHE A 1 125 ? 3.891 2.219 -11.975 1.00 89.38 125 PHE A O 1
ATOM 1013 N N . ARG A 1 126 ? 2.528 2.467 -13.768 1.00 87.12 126 ARG A N 1
ATOM 1014 C CA . ARG A 1 126 ? 3.517 2.092 -14.779 1.00 87.12 126 ARG A CA 1
ATOM 1015 C C . ARG A 1 126 ? 4.672 3.088 -14.792 1.00 87.12 126 ARG A C 1
ATOM 1017 O O . ARG A 1 126 ? 4.488 4.280 -14.518 1.00 87.12 126 ARG A O 1
ATOM 1024 N N . MET A 1 127 ? 5.846 2.617 -15.184 1.00 78.75 127 MET A N 1
ATOM 1025 C CA . MET A 1 127 ? 6.908 3.494 -15.679 1.00 78.75 127 MET A CA 1
ATOM 1026 C C . MET A 1 127 ? 6.476 4.161 -16.996 1.00 78.75 127 MET A C 1
ATOM 1028 O O . MET A 1 127 ? 5.549 3.695 -17.665 1.00 78.75 127 MET A O 1
ATOM 1032 N N . ALA A 1 128 ? 7.103 5.280 -17.361 1.00 69.88 128 ALA A N 1
ATOM 1033 C CA . ALA A 1 128 ? 7.046 5.772 -18.737 1.00 69.88 128 ALA A CA 1
ATOM 1034 C C . ALA A 1 128 ? 7.698 4.744 -19.686 1.00 69.88 128 ALA A C 1
ATOM 1036 O O . ALA A 1 128 ? 8.609 4.022 -19.280 1.00 69.88 128 ALA A O 1
ATOM 1037 N N . GLU A 1 129 ? 7.201 4.630 -20.920 1.00 63.22 129 GLU A N 1
ATOM 1038 C CA . GLU A 1 129 ? 7.782 3.713 -21.907 1.00 63.22 129 GLU A CA 1
ATOM 1039 C C . GLU A 1 129 ? 9.196 4.182 -22.293 1.00 63.22 129 GLU A C 1
ATOM 1041 O O . GLU A 1 129 ? 9.384 5.356 -22.600 1.00 63.22 129 GLU A O 1
ATOM 1046 N N . ALA A 1 130 ? 10.143 3.232 -22.282 1.00 55.59 130 ALA A N 1
ATOM 1047 C CA . ALA A 1 130 ? 11.603 3.371 -22.403 1.00 55.59 130 ALA A CA 1
ATOM 1048 C C . ALA A 1 130 ? 12.321 3.878 -21.133 1.00 55.59 130 ALA A C 1
ATOM 1050 O O . ALA A 1 130 ? 12.176 5.022 -20.720 1.00 55.59 130 ALA A O 1
ATOM 1051 N N . ILE A 1 131 ? 13.134 3.004 -20.523 1.00 54.81 131 ILE A N 1
ATOM 1052 C CA . ILE A 1 131 ? 14.119 3.367 -19.491 1.00 54.81 131 ILE A CA 1
ATOM 1053 C C . ILE A 1 131 ? 15.500 3.125 -20.082 1.00 54.81 131 ILE A C 1
ATOM 1055 O O . ILE A 1 131 ? 16.178 2.164 -19.724 1.00 54.81 131 ILE A O 1
ATOM 1059 N N . ASP A 1 132 ? 15.907 3.978 -21.012 1.00 60.28 132 ASP A N 1
ATOM 1060 C CA . ASP A 1 132 ? 17.287 3.947 -21.505 1.00 60.28 132 ASP A CA 1
ATOM 1061 C C . ASP A 1 132 ? 18.172 4.924 -20.714 1.00 60.28 132 ASP A C 1
ATOM 1063 O O . ASP A 1 132 ? 19.396 4.927 -20.863 1.00 60.28 132 ASP A O 1
ATOM 1067 N N . SER A 1 133 ? 17.572 5.739 -19.833 1.00 65.75 133 SER A N 1
ATOM 1068 C CA . SER A 1 133 ? 18.274 6.775 -19.083 1.00 65.75 133 SER A CA 1
ATOM 1069 C C . SER A 1 133 ? 17.726 7.011 -17.670 1.00 65.75 133 SER A C 1
ATOM 1071 O O . SER A 1 133 ? 16.591 6.674 -17.327 1.00 65.75 133 SER A O 1
ATOM 1073 N N . SER A 1 134 ? 18.535 7.664 -16.828 1.00 67.19 134 SER A N 1
ATOM 1074 C CA . SER A 1 134 ? 18.079 8.178 -15.533 1.00 67.19 134 SER A CA 1
ATOM 1075 C C . SER A 1 134 ? 16.987 9.239 -15.667 1.00 67.19 134 SER A C 1
ATOM 1077 O O . SER A 1 134 ? 16.217 9.436 -14.729 1.00 67.19 134 SER A O 1
ATOM 1079 N N . ASP A 1 135 ? 16.924 9.945 -16.794 1.00 71.25 135 ASP A N 1
ATOM 1080 C CA . ASP A 1 135 ? 15.983 11.045 -16.999 1.00 71.25 135 ASP A CA 1
ATOM 1081 C C . ASP A 1 135 ? 14.547 10.522 -17.146 1.00 71.25 135 ASP A C 1
ATOM 1083 O O . ASP A 1 135 ? 13.620 11.102 -16.574 1.00 71.25 135 ASP A O 1
ATOM 1087 N N . ASP A 1 136 ? 14.375 9.355 -17.772 1.00 70.19 136 ASP A N 1
ATOM 1088 C CA . ASP A 1 136 ? 13.075 8.687 -17.935 1.00 70.19 136 ASP A CA 1
ATOM 1089 C C . ASP A 1 136 ? 12.489 8.220 -16.587 1.00 70.19 136 ASP A C 1
ATOM 1091 O O . ASP A 1 136 ? 11.282 8.327 -16.319 1.00 70.19 136 ASP A O 1
ATOM 1095 N N . ALA A 1 137 ? 13.359 7.760 -15.681 1.00 73.00 137 ALA A N 1
ATOM 1096 C CA . ALA A 1 137 ? 12.982 7.409 -14.313 1.00 73.00 137 ALA A CA 1
ATOM 1097 C C . ALA A 1 137 ? 12.541 8.646 -13.507 1.00 73.00 137 ALA A C 1
ATOM 1099 O O . ALA A 1 137 ? 11.529 8.604 -12.802 1.00 73.00 137 ALA A O 1
ATOM 1100 N N . HIS A 1 138 ? 13.249 9.773 -13.645 1.00 77.00 138 HIS A N 1
ATOM 1101 C CA . HIS A 1 138 ? 12.856 11.026 -12.994 1.00 77.00 138 HIS A CA 1
ATOM 1102 C C . HIS A 1 138 ? 11.536 11.577 -13.539 1.00 77.00 138 HIS A C 1
ATOM 1104 O O . HIS A 1 138 ? 10.727 12.082 -12.758 1.00 77.00 138 HIS A O 1
ATOM 1110 N N . GLU A 1 139 ? 11.279 11.477 -14.845 1.00 79.12 139 GLU A N 1
ATOM 1111 C CA . GLU A 1 139 ? 10.001 11.926 -15.404 1.00 79.12 139 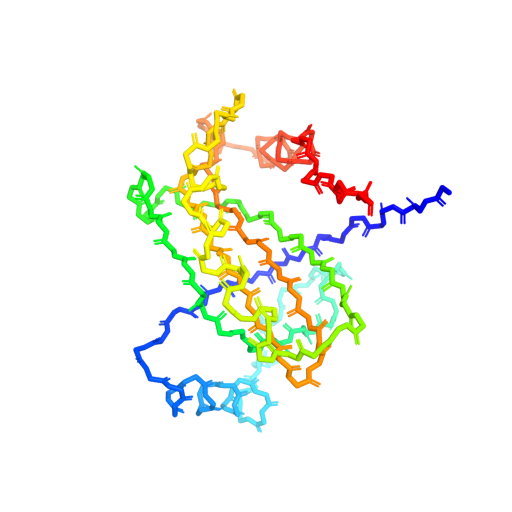GLU A CA 1
ATOM 1112 C C . GLU A 1 139 ? 8.837 11.060 -14.912 1.00 79.12 139 GLU A C 1
ATOM 1114 O O . GLU A 1 139 ? 7.778 11.588 -14.569 1.00 79.12 139 GLU A O 1
ATOM 1119 N N . SER A 1 140 ? 9.048 9.751 -14.756 1.00 78.88 140 SER A N 1
ATOM 1120 C CA . SER A 1 140 ? 8.052 8.858 -14.152 1.00 78.88 140 SER A CA 1
ATOM 1121 C C . SER A 1 140 ? 7.714 9.257 -12.710 1.00 78.88 140 SER A C 1
ATOM 1123 O O . SER A 1 140 ? 6.538 9.284 -12.341 1.00 78.88 140 SER A O 1
ATOM 1125 N N . LEU A 1 141 ? 8.714 9.656 -11.913 1.00 80.56 141 LEU A N 1
ATOM 1126 C CA . LEU A 1 141 ? 8.494 10.203 -10.568 1.00 80.56 141 LEU A CA 1
ATOM 1127 C C . LEU A 1 141 ? 7.722 11.528 -10.612 1.00 80.56 141 LEU A C 1
ATOM 1129 O O . LEU A 1 141 ? 6.703 11.660 -9.935 1.00 80.56 141 LEU A O 1
ATOM 1133 N N . ARG A 1 142 ? 8.139 12.485 -11.452 1.00 82.00 142 ARG A N 1
ATOM 1134 C CA . ARG A 1 142 ? 7.459 13.788 -11.594 1.00 82.00 142 ARG A CA 1
ATOM 1135 C C . ARG A 1 142 ? 6.007 13.633 -12.023 1.00 82.00 142 ARG A C 1
ATOM 1137 O O . ARG A 1 142 ? 5.133 14.351 -11.536 1.00 82.00 142 ARG A O 1
ATOM 1144 N N . ARG A 1 143 ? 5.733 12.691 -12.926 1.00 81.06 143 ARG A N 1
ATOM 1145 C CA . ARG A 1 143 ? 4.384 12.351 -13.376 1.00 81.06 143 ARG A CA 1
ATOM 1146 C C . ARG A 1 143 ? 3.503 11.929 -12.200 1.00 81.06 143 ARG A C 1
ATOM 1148 O O . ARG A 1 143 ? 2.393 12.434 -12.043 1.00 81.06 143 ARG A O 1
ATOM 1155 N N . VAL A 1 144 ? 4.027 11.054 -11.345 1.00 82.69 144 VAL A N 1
ATOM 1156 C CA . VAL A 1 144 ? 3.333 10.589 -10.143 1.00 82.69 144 VAL A CA 1
ATOM 1157 C C . VAL A 1 144 ? 3.189 11.700 -9.103 1.00 82.69 144 VAL A C 1
ATOM 1159 O O . VAL A 1 144 ? 2.123 11.806 -8.498 1.00 82.69 144 VAL A O 1
ATOM 1162 N N . GLU A 1 145 ? 4.191 12.560 -8.913 1.00 80.69 145 GLU A N 1
ATOM 1163 C CA . GLU A 1 145 ? 4.125 13.718 -8.007 1.00 80.69 145 GLU A CA 1
ATOM 1164 C C . GLU A 1 145 ? 3.042 14.723 -8.420 1.00 80.69 145 GLU A C 1
ATOM 1166 O O . GLU A 1 145 ? 2.312 15.226 -7.565 1.00 80.69 145 GLU A O 1
ATOM 1171 N N . ARG A 1 146 ? 2.870 14.958 -9.727 1.00 79.69 146 A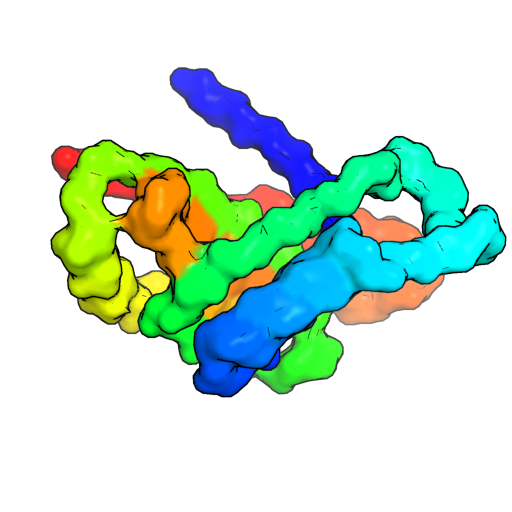RG A N 1
ATOM 1172 C CA . ARG A 1 146 ? 1.855 15.875 -10.277 1.00 79.69 146 ARG A CA 1
ATOM 1173 C C . ARG A 1 146 ? 0.415 15.398 -10.088 1.00 79.69 146 ARG A C 1
ATOM 1175 O O . ARG A 1 146 ? -0.494 16.212 -10.233 1.00 79.69 146 ARG A O 1
ATOM 1182 N N . GLN A 1 147 ? 0.183 14.123 -9.756 1.00 76.69 147 GLN A N 1
ATOM 1183 C CA . GLN A 1 147 ? -1.175 13.644 -9.484 1.00 76.69 147 GLN A CA 1
ATOM 11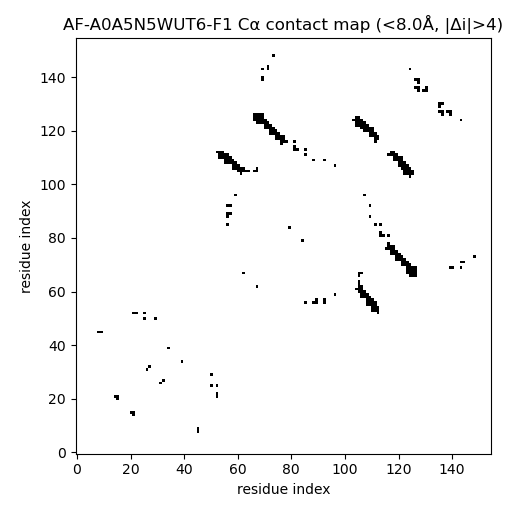84 C C . GLN A 1 147 ? -1.791 14.437 -8.318 1.00 76.69 147 GLN A C 1
ATOM 1186 O O . GLN A 1 147 ? -1.130 14.761 -7.325 1.00 76.69 147 GLN A O 1
ATOM 1191 N N . VAL A 1 148 ? -3.075 14.766 -8.416 1.00 71.56 148 VAL A N 1
ATOM 1192 C CA . VAL A 1 148 ? -3.763 15.485 -7.3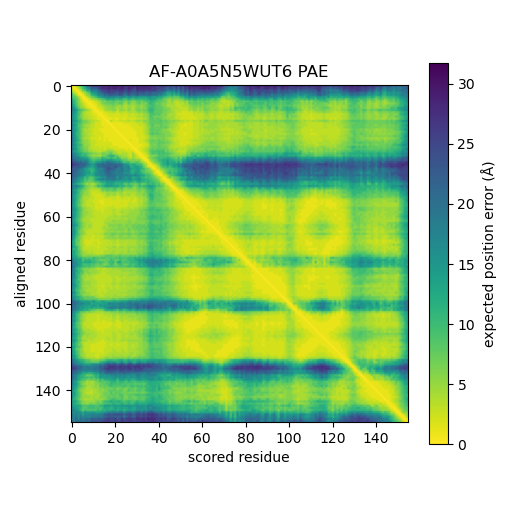39 1.00 71.56 148 VAL A CA 1
ATOM 1193 C C . VAL A 1 148 ? -3.882 14.546 -6.133 1.00 71.56 148 VAL A C 1
ATOM 1195 O O . VAL A 1 148 ? -4.434 13.450 -6.247 1.00 71.56 148 VAL A O 1
ATOM 1198 N N . SER A 1 149 ? -3.343 14.952 -4.974 1.00 70.88 149 SER A N 1
ATOM 1199 C CA . SER A 1 149 ? -3.560 14.219 -3.716 1.00 70.88 149 SER A CA 1
ATOM 1200 C C . SER A 1 149 ? -5.058 14.104 -3.459 1.00 70.88 149 SER A C 1
ATOM 1202 O O . SER A 1 149 ? -5.805 15.057 -3.708 1.00 70.88 149 SER A O 1
ATOM 1204 N N . LEU A 1 150 ? -5.509 12.966 -2.924 1.00 67.88 150 LEU A N 1
ATOM 1205 C CA . LEU A 1 150 ? -6.889 12.875 -2.464 1.00 67.88 150 LEU A CA 1
ATOM 1206 C C . LEU A 1 150 ? -7.072 13.917 -1.363 1.00 67.88 150 LEU A C 1
ATOM 1208 O O . LEU A 1 150 ? -6.446 13.856 -0.304 1.00 67.88 150 LEU A O 1
ATOM 1212 N N . LYS A 1 151 ? -7.885 14.933 -1.651 1.00 64.12 151 LYS A N 1
ATOM 1213 C CA . LYS A 1 151 ? -8.165 15.982 -0.682 1.00 64.12 151 LYS A CA 1
ATOM 1214 C C . LYS A 1 151 ? -9.071 15.398 0.387 1.00 64.12 151 LYS A C 1
ATOM 1216 O O . LYS A 1 151 ? -10.090 14.785 0.077 1.00 64.12 151 LYS A O 1
ATOM 1221 N N . VAL A 1 152 ? -8.718 15.640 1.645 1.00 50.31 152 VAL A N 1
ATOM 1222 C CA . VAL A 1 152 ? -9.653 15.447 2.750 1.00 50.31 152 VAL A CA 1
ATOM 1223 C C . VAL A 1 152 ? -10.804 16.421 2.515 1.00 50.31 152 VAL A C 1
ATOM 1225 O O . VAL A 1 152 ? -10.628 17.633 2.632 1.00 50.31 152 VAL A O 1
ATOM 1228 N N . ILE A 1 153 ? -11.971 15.904 2.138 1.00 40.75 153 ILE A N 1
ATOM 1229 C CA . ILE A 1 153 ? -13.195 16.698 2.131 1.00 40.75 153 ILE A CA 1
ATOM 1230 C C . ILE A 1 153 ? -13.634 16.778 3.592 1.00 40.75 153 ILE A C 1
ATOM 1232 O O . ILE A 1 153 ? -14.277 15.867 4.106 1.00 40.75 153 ILE A O 1
ATOM 1236 N N . SER A 1 154 ? -13.228 17.840 4.285 1.00 33.19 154 SER A N 1
ATOM 1237 C CA . SER A 1 154 ? -13.834 18.198 5.564 1.00 33.19 154 SER A CA 1
ATOM 1238 C C . SER A 1 154 ? -15.272 18.634 5.284 1.00 33.19 154 SER A C 1
ATOM 1240 O O . SER A 1 154 ? -15.476 19.668 4.645 1.00 33.19 154 SER A O 1
ATOM 1242 N N . ARG A 1 155 ? -16.246 17.824 5.699 1.00 32.62 155 ARG A N 1
ATOM 1243 C CA . ARG A 1 155 ? -17.620 18.286 5.906 1.00 32.62 155 ARG A CA 1
ATOM 1244 C C . ARG A 1 155 ? -17.779 18.722 7.351 1.00 32.62 155 ARG A C 1
ATOM 1246 O O . ARG A 1 155 ? -17.184 18.040 8.215 1.00 32.62 155 ARG A O 1
#